Protein AF-A0A561WJ55-F1 (afdb_monomer_lite)

Foldseek 3Di:
DPPDAQQQLDWDPPPVGTDGDPVVVLVDDPVLSVLSRVLSVVQVVCVVVVSDDPDPVRLVVSLVSNLVSQVVSCVRRVPDFTADDSDPDRDTPVVVPDD

Organism: Actinoplanes teichomyceticus (NCBI:txid1867)

Secondary structure (DSSP, 8-state):
---SSSS---EE--TTS-EE--GGGGT--HHHHHHHHHHHHHHHHHHTTTT--S-HHHHHHHHHHHHHHHHHHHHH-TTS-----SSS--S-HHHHS--

Radius of gyration: 14.06 Å; chains: 1; bounding box: 34×36×37 Å

pLDDT: mean 81.44, std 13.36, range [34.88, 93.88]

Structure (mmCIF, N/CA/C/O backbone):
data_AF-A0A561WJ55-F1
#
_entry.id   AF-A0A561WJ55-F1
#
loop_
_atom_site.group_PDB
_atom_site.id
_atom_site.type_symbol
_atom_site.label_atom_id
_atom_site.label_alt_id
_atom_site.label_comp_id
_atom_site.label_asym_id
_atom_site.label_entity_id
_atom_site.label_seq_id
_atom_site.pdbx_PDB_ins_code
_atom_site.Cartn_x
_atom_site.Cartn_y
_atom_site.Cartn_z
_atom_site.occupancy
_atom_site.B_iso_or_equiv
_atom_site.auth_seq_id
_atom_site.auth_comp_id
_atom_site.auth_asym_id
_atom_site.auth_atom_id
_atom_site.pdbx_PDB_model_num
ATOM 1 N N . MET A 1 1 ? 16.037 -3.834 -18.926 1.00 36.69 1 MET A N 1
ATOM 2 C CA . MET A 1 1 ? 17.057 -4.500 -18.071 1.00 36.69 1 MET A CA 1
ATOM 3 C C . MET A 1 1 ? 16.407 -4.563 -16.699 1.00 36.69 1 MET A C 1
ATOM 5 O O . MET A 1 1 ? 16.252 -3.507 -16.122 1.00 36.69 1 MET A O 1
ATOM 9 N N . ALA A 1 2 ? 15.879 -5.736 -16.312 1.00 39.00 2 ALA A N 1
ATOM 10 C CA . ALA A 1 2 ? 15.017 -6.017 -15.143 1.00 39.00 2 ALA A CA 1
ATOM 11 C C . ALA A 1 2 ? 14.383 -4.791 -14.441 1.00 39.00 2 ALA A C 1
ATOM 13 O O . ALA A 1 2 ? 14.748 -4.429 -13.331 1.00 39.00 2 ALA A O 1
ATOM 14 N N . GLU A 1 3 ? 13.415 -4.172 -15.110 1.00 34.88 3 GLU A N 1
ATOM 15 C CA . GLU A 1 3 ? 12.695 -2.964 -14.682 1.00 34.88 3 GLU A CA 1
ATOM 16 C C . GLU A 1 3 ? 11.359 -3.285 -13.978 1.00 34.88 3 GLU A C 1
ATOM 18 O O . GLU A 1 3 ? 10.427 -2.497 -14.018 1.00 34.88 3 GLU A O 1
ATOM 23 N N . TYR A 1 4 ? 11.259 -4.458 -13.337 1.00 44.25 4 TYR A N 1
ATOM 24 C CA . TYR A 1 4 ? 9.997 -4.988 -12.789 1.00 44.25 4 TYR A CA 1
ATOM 25 C C . TYR A 1 4 ? 10.083 -5.490 -11.339 1.00 44.25 4 TYR A C 1
ATOM 27 O O . TYR A 1 4 ? 9.209 -6.227 -10.909 1.00 44.25 4 TYR A O 1
ATOM 35 N N . MET A 1 5 ? 11.136 -5.157 -10.583 1.00 46.66 5 MET A N 1
ATOM 36 C CA . MET A 1 5 ? 11.278 -5.652 -9.199 1.00 46.66 5 MET A CA 1
ATOM 37 C C . MET A 1 5 ? 11.279 -4.564 -8.121 1.00 46.66 5 MET A C 1
ATOM 39 O O . MET A 1 5 ? 11.111 -4.893 -6.953 1.00 46.66 5 MET A O 1
ATOM 43 N N . ASP A 1 6 ? 11.417 -3.288 -8.488 1.00 50.50 6 ASP A N 1
ATOM 44 C CA . ASP A 1 6 ? 11.444 -2.177 -7.519 1.00 50.50 6 ASP A CA 1
ATOM 45 C C . ASP A 1 6 ? 10.056 -1.533 -7.304 1.00 50.50 6 ASP A C 1
ATOM 47 O O . ASP A 1 6 ? 9.848 -0.781 -6.353 1.00 50.50 6 ASP A O 1
ATOM 51 N N . ASP A 1 7 ? 9.092 -1.839 -8.181 1.00 57.16 7 ASP A N 1
ATOM 52 C CA . ASP A 1 7 ? 7.812 -1.124 -8.274 1.00 57.16 7 ASP A CA 1
ATOM 53 C C . ASP A 1 7 ? 6.657 -1.784 -7.514 1.00 57.16 7 ASP A C 1
ATOM 55 O O . ASP A 1 7 ? 5.673 -1.105 -7.229 1.00 57.16 7 ASP A O 1
ATOM 59 N N . ASP A 1 8 ? 6.738 -3.077 -7.178 1.00 67.00 8 ASP A N 1
ATOM 60 C CA . ASP A 1 8 ? 5.602 -3.784 -6.584 1.00 67.00 8 ASP A CA 1
ATOM 61 C C . ASP A 1 8 ? 5.624 -3.700 -5.044 1.00 67.00 8 ASP A C 1
ATOM 63 O O . ASP A 1 8 ? 6.462 -4.320 -4.383 1.00 67.00 8 ASP A O 1
ATOM 67 N N . PRO A 1 9 ? 4.688 -2.939 -4.443 1.00 76.06 9 PRO A N 1
ATOM 68 C CA . PRO A 1 9 ? 4.704 -2.592 -3.023 1.00 76.06 9 PRO A CA 1
ATOM 69 C C . PRO A 1 9 ? 4.149 -3.703 -2.121 1.00 76.06 9 PRO A C 1
ATOM 71 O O . PRO A 1 9 ? 4.063 -3.530 -0.906 1.00 76.06 9 PRO A O 1
ATOM 74 N N . VAL A 1 10 ? 3.706 -4.818 -2.709 1.00 84.81 10 VAL A N 1
ATOM 75 C CA . VAL A 1 10 ? 3.039 -5.925 -2.020 1.00 84.81 10 VAL A CA 1
ATOM 76 C C . VAL A 1 10 ? 3.724 -7.230 -2.384 1.00 84.81 10 VAL A C 1
ATOM 78 O O . VAL A 1 10 ? 3.984 -7.511 -3.554 1.00 84.81 10 VAL A O 1
ATOM 81 N N . TRP A 1 11 ? 3.999 -8.019 -1.353 1.00 85.50 11 TRP A N 1
ATOM 82 C CA . TRP A 1 11 ? 4.692 -9.291 -1.446 1.00 85.50 11 TRP A CA 1
ATOM 83 C C . TRP A 1 11 ? 3.859 -10.388 -0.801 1.00 85.50 11 TRP A C 1
ATOM 85 O O . TRP A 1 11 ? 3.238 -10.175 0.242 1.00 85.50 11 TRP A O 1
ATOM 95 N N . ASP A 1 12 ? 3.883 -11.556 -1.428 1.00 85.50 12 ASP A N 1
ATOM 96 C CA . ASP A 1 12 ? 3.425 -12.800 -0.843 1.00 85.50 12 ASP A CA 1
ATOM 97 C C . ASP A 1 12 ? 4.453 -13.232 0.207 1.00 85.50 12 ASP A C 1
ATOM 99 O O . ASP A 1 12 ? 5.664 -13.273 -0.048 1.00 85.50 12 ASP A O 1
ATOM 103 N N . SER A 1 13 ? 3.963 -13.460 1.420 1.00 82.44 13 SER A N 1
ATOM 104 C CA . SER A 1 13 ? 4.756 -13.870 2.573 1.00 82.44 13 SER A CA 1
ATOM 105 C C . SER A 1 13 ? 4.618 -15.362 2.877 1.00 82.44 13 SER A C 1
ATOM 107 O O . SER A 1 13 ? 5.187 -15.822 3.871 1.00 82.44 13 SER A O 1
ATOM 109 N N . ASP A 1 14 ? 3.893 -16.115 2.043 1.00 81.62 14 ASP A N 1
ATOM 110 C CA . ASP A 1 14 ? 3.788 -17.562 2.159 1.00 81.62 14 ASP A CA 1
ATOM 111 C C . ASP A 1 14 ? 5.178 -18.215 1.991 1.00 81.62 14 ASP A C 1
ATOM 113 O O . ASP A 1 14 ? 5.913 -17.893 1.049 1.00 81.62 14 ASP A O 1
ATOM 117 N N . PRO A 1 15 ? 5.591 -19.115 2.904 1.00 80.81 15 PRO A N 1
ATOM 118 C CA . PRO A 1 15 ? 6.905 -19.751 2.843 1.00 80.81 15 PRO A CA 1
ATOM 119 C C . PRO A 1 15 ? 7.114 -20.615 1.591 1.00 80.81 15 PRO A C 1
ATOM 121 O O . PRO A 1 15 ? 8.262 -20.794 1.180 1.00 80.81 15 PRO A O 1
ATOM 124 N N . ASP A 1 16 ? 6.045 -21.138 0.988 1.00 83.19 16 ASP A N 1
ATOM 125 C CA . ASP A 1 16 ? 6.101 -21.946 -0.230 1.00 83.19 16 ASP A CA 1
ATOM 126 C C . ASP A 1 16 ? 6.081 -21.079 -1.503 1.00 83.19 16 ASP A C 1
ATOM 128 O O . ASP A 1 16 ? 6.488 -21.543 -2.574 1.00 83.19 16 ASP A O 1
ATOM 132 N N . HIS A 1 17 ? 5.655 -19.814 -1.403 1.00 76.50 17 HIS A N 1
ATOM 133 C CA . HIS A 1 17 ? 5.536 -18.903 -2.541 1.00 76.50 17 HIS A CA 1
ATOM 134 C C . HIS A 1 17 ? 5.854 -17.442 -2.179 1.00 76.50 17 HIS A C 1
ATOM 136 O O . HIS A 1 17 ? 5.037 -16.543 -2.338 1.00 76.50 17 HIS A O 1
ATOM 142 N N . MET A 1 18 ? 7.082 -17.186 -1.723 1.00 82.88 18 MET A N 1
ATOM 143 C CA . MET A 1 18 ? 7.526 -15.827 -1.409 1.00 82.88 18 MET A CA 1
ATOM 144 C C . MET A 1 18 ? 7.902 -15.053 -2.681 1.00 82.88 18 MET A C 1
ATOM 146 O O . MET A 1 18 ? 8.793 -15.466 -3.429 1.00 82.88 18 MET A O 1
ATOM 150 N N . GLY A 1 19 ? 7.280 -13.892 -2.902 1.00 82.44 19 GLY A N 1
ATOM 151 C CA . GLY A 1 19 ? 7.607 -13.046 -4.051 1.00 82.44 19 GLY A CA 1
ATOM 152 C C . GLY A 1 19 ? 6.669 -11.858 -4.270 1.00 82.44 19 GLY A C 1
ATOM 153 O O . GLY A 1 19 ? 5.695 -11.692 -3.538 1.00 82.44 19 GLY A O 1
ATOM 154 N N . PRO A 1 20 ? 6.954 -11.007 -5.271 1.00 83.00 20 PRO A N 1
ATOM 155 C CA . PRO A 1 20 ? 6.091 -9.883 -5.617 1.00 83.00 20 PRO A CA 1
ATOM 156 C C . PRO A 1 20 ? 4.731 -10.368 -6.132 1.00 83.00 20 PRO A C 1
ATOM 158 O O . PRO 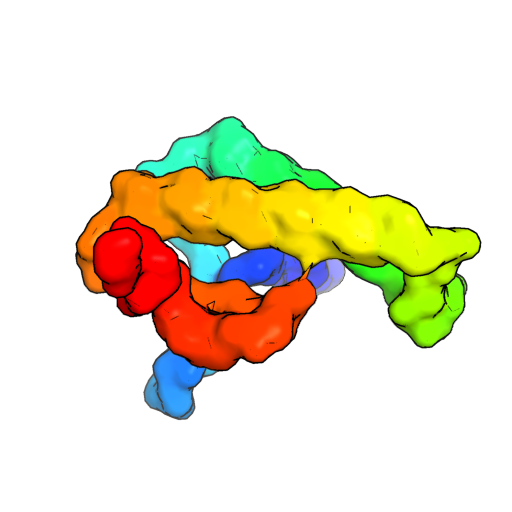A 1 20 ? 4.639 -11.368 -6.847 1.00 83.00 20 PRO A O 1
ATOM 161 N N . VAL A 1 21 ? 3.677 -9.626 -5.794 1.00 85.38 21 VAL A N 1
ATOM 162 C CA . VAL A 1 21 ? 2.301 -9.941 -6.195 1.00 85.38 21 VAL A CA 1
ATOM 163 C C . VAL A 1 21 ? 1.811 -8.950 -7.241 1.00 85.38 21 VAL A C 1
ATOM 165 O O . VAL A 1 21 ? 1.787 -7.740 -7.013 1.00 85.38 21 VAL A O 1
A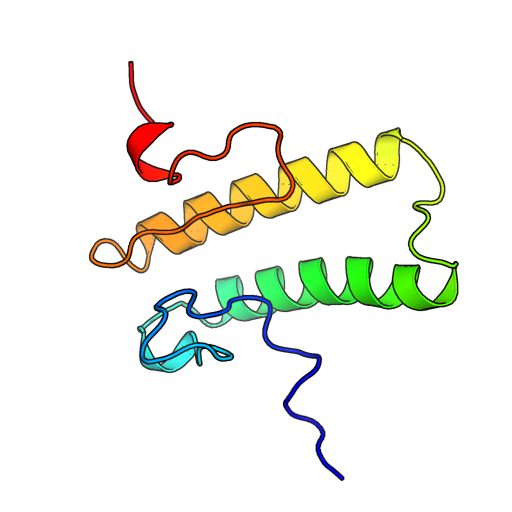TOM 168 N N . VAL A 1 22 ? 1.315 -9.468 -8.366 1.00 85.88 22 VAL A N 1
ATOM 169 C CA . VAL A 1 22 ? 0.683 -8.650 -9.406 1.00 85.88 22 VAL A CA 1
ATOM 170 C C . VAL A 1 22 ? -0.753 -8.319 -8.990 1.00 85.88 22 VAL A C 1
ATOM 172 O O . VAL A 1 22 ? -1.701 -9.033 -9.307 1.00 85.88 22 VAL A O 1
ATOM 175 N N . LEU A 1 23 ? -0.936 -7.201 -8.283 1.00 85.81 23 LE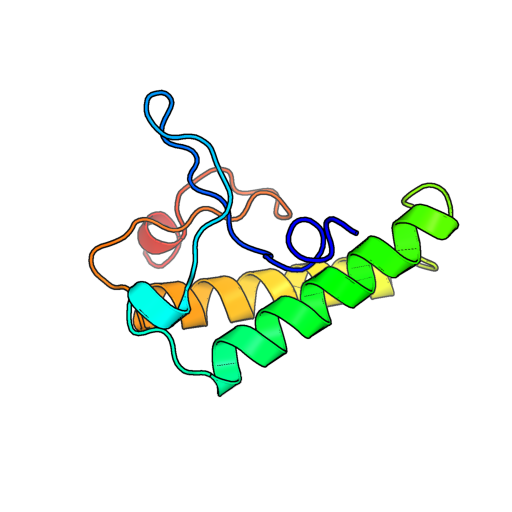U A N 1
ATOM 176 C CA . LEU A 1 23 ? -2.237 -6.783 -7.731 1.00 85.81 23 LEU A CA 1
ATOM 177 C C . LEU A 1 23 ? -3.363 -6.690 -8.777 1.00 85.81 23 LEU A C 1
ATOM 179 O O . LEU A 1 23 ? -4.525 -6.947 -8.462 1.00 85.81 23 LEU A O 1
ATOM 183 N N . GLY A 1 24 ? -3.030 -6.361 -10.028 1.00 85.69 24 GLY A N 1
ATOM 184 C CA . GLY A 1 24 ? -4.004 -6.321 -11.121 1.00 85.69 24 GLY A CA 1
ATOM 185 C C . GLY A 1 24 ? -4.646 -7.683 -11.416 1.00 85.69 24 GLY A C 1
ATOM 186 O O . GLY A 1 24 ? -5.824 -7.734 -11.761 1.00 85.69 24 GLY A O 1
ATOM 187 N N . GLU A 1 25 ? -3.916 -8.785 -11.226 1.00 87.50 25 GLU A N 1
ATOM 188 C CA . GLU A 1 25 ? -4.447 -10.147 -11.395 1.00 87.50 25 GLU A CA 1
ATOM 189 C C . GLU A 1 25 ? -5.374 -10.555 -10.241 1.00 87.50 25 GLU A C 1
ATOM 191 O O . GLU A 1 25 ? -6.249 -11.400 -10.418 1.00 87.50 25 GLU A O 1
ATOM 196 N N . LEU A 1 26 ? -5.245 -9.896 -9.085 1.00 86.69 26 LEU A N 1
ATOM 197 C CA . LEU A 1 26 ? -6.117 -10.074 -7.923 1.00 86.69 26 LEU A CA 1
ATOM 198 C C . LEU A 1 26 ? -7.396 -9.222 -7.982 1.00 86.69 26 LEU A C 1
ATOM 200 O O . LEU A 1 26 ? -8.189 -9.235 -7.043 1.00 86.69 26 LEU A O 1
ATOM 204 N N . GLY A 1 27 ? -7.607 -8.472 -9.068 1.00 88.75 27 GLY A N 1
ATOM 205 C CA . GLY A 1 27 ? -8.785 -7.619 -9.242 1.00 88.75 27 GLY A CA 1
ATOM 206 C C . GLY A 1 27 ? -8.712 -6.274 -8.513 1.00 88.75 27 GLY A C 1
ATOM 207 O O . GLY A 1 27 ? -9.730 -5.590 -8.408 1.00 88.75 27 GLY A O 1
ATOM 20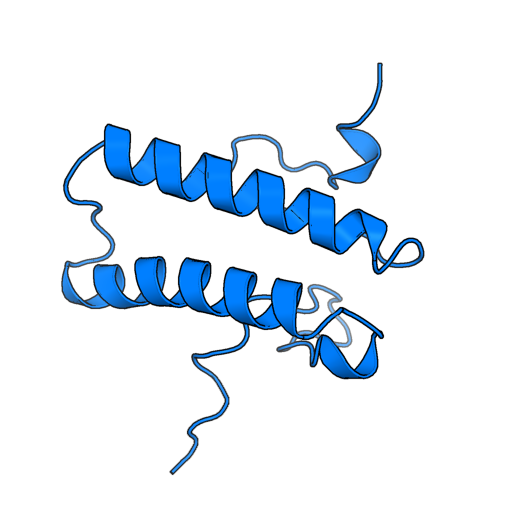8 N N . VAL A 1 28 ? -7.527 -5.874 -8.040 1.00 91.25 28 VAL A N 1
ATOM 209 C CA . VAL A 1 28 ? -7.298 -4.563 -7.417 1.00 91.25 28 VAL A CA 1
ATOM 210 C C . VAL A 1 28 ? -7.431 -3.461 -8.466 1.00 91.25 28 VAL A C 1
ATOM 212 O O . VAL A 1 28 ? -6.971 -3.581 -9.605 1.00 91.25 28 VAL A O 1
ATOM 215 N N . THR A 1 29 ? -8.058 -2.353 -8.090 1.00 93.25 29 THR A N 1
ATOM 216 C CA . THR A 1 29 ? -8.285 -1.224 -8.982 1.00 93.25 29 THR A CA 1
ATOM 217 C C . THR A 1 29 ? -6.969 -0.543 -9.353 1.00 93.25 29 THR A C 1
ATOM 219 O O . THR A 1 29 ? -6.102 -0.299 -8.513 1.00 93.25 29 THR A O 1
ATOM 222 N N . ALA A 1 30 ? -6.834 -0.146 -10.623 1.00 89.19 30 ALA A N 1
ATOM 223 C CA . ALA A 1 30 ? -5.642 0.559 -11.101 1.00 89.19 30 ALA A CA 1
ATOM 224 C C . ALA A 1 30 ? -5.338 1.823 -10.274 1.00 89.19 30 ALA A C 1
ATOM 226 O O . ALA A 1 30 ? -4.183 2.122 -9.998 1.00 89.19 30 ALA A O 1
ATOM 227 N N . GLY A 1 31 ? -6.371 2.536 -9.811 1.00 91.75 31 GLY A N 1
ATOM 228 C CA . GLY A 1 31 ? -6.198 3.714 -8.960 1.00 91.75 31 GLY A CA 1
ATOM 229 C C . GLY A 1 31 ? -5.563 3.403 -7.601 1.00 91.75 31 GLY A C 1
ATOM 230 O O . GLY A 1 31 ? -4.757 4.198 -7.114 1.00 91.75 31 GLY A O 1
ATOM 231 N N . LEU A 1 32 ? -5.891 2.261 -6.989 1.00 92.56 32 LEU A N 1
ATOM 232 C CA . LEU A 1 32 ? -5.259 1.836 -5.743 1.00 92.56 32 LEU A CA 1
ATOM 233 C C . LEU A 1 32 ? -3.824 1.351 -5.980 1.00 92.56 32 LEU A C 1
ATOM 235 O O . LEU A 1 32 ? -2.934 1.720 -5.215 1.00 92.56 32 LEU A O 1
ATOM 239 N N . ILE A 1 33 ? -3.583 0.610 -7.066 1.00 91.00 33 ILE A N 1
ATOM 240 C CA . ILE A 1 33 ? -2.238 0.164 -7.465 1.00 91.00 33 ILE A CA 1
ATOM 241 C C . ILE A 1 33 ? -1.300 1.366 -7.630 1.00 91.00 33 ILE A C 1
ATOM 243 O O . ILE A 1 33 ? -0.237 1.403 -7.016 1.00 91.00 33 ILE A O 1
ATOM 247 N N . GLU A 1 34 ? -1.714 2.392 -8.375 1.00 91.06 34 GLU A N 1
ATOM 248 C CA . GLU A 1 34 ? -0.899 3.594 -8.593 1.00 91.06 34 GLU A CA 1
ATOM 249 C C . GLU A 1 34 ? -0.613 4.354 -7.287 1.00 91.06 34 GLU A C 1
ATOM 251 O O . GLU A 1 34 ? 0.484 4.876 -7.084 1.00 91.06 34 GLU A O 1
ATOM 256 N N . ARG A 1 35 ? -1.570 4.387 -6.350 1.00 92.94 35 ARG A N 1
ATOM 257 C CA . ARG A 1 35 ? -1.362 5.006 -5.030 1.00 92.94 35 ARG A CA 1
ATOM 258 C C . ARG A 1 35 ? -0.399 4.206 -4.153 1.00 92.94 35 ARG A C 1
ATOM 260 O O . ARG A 1 35 ? 0.401 4.817 -3.447 1.00 92.94 35 ARG A O 1
ATOM 267 N N . LEU A 1 36 ? -0.472 2.876 -4.190 1.00 91.50 36 LEU A N 1
ATOM 268 C CA . LEU A 1 36 ? 0.467 1.997 -3.490 1.00 91.50 36 LEU A CA 1
ATOM 269 C C . LEU A 1 36 ? 1.885 2.147 -4.059 1.00 91.50 36 LEU A C 1
ATOM 271 O O . LEU A 1 36 ? 2.835 2.284 -3.289 1.00 91.50 36 LEU A O 1
ATOM 275 N N . ARG A 1 37 ? 2.021 2.220 -5.388 1.00 89.94 37 ARG A N 1
ATOM 276 C CA . ARG A 1 37 ? 3.299 2.493 -6.061 1.00 89.94 37 ARG A CA 1
ATOM 277 C C . ARG A 1 37 ? 3.881 3.831 -5.645 1.00 89.94 37 ARG A C 1
ATOM 279 O O . ARG A 1 37 ? 5.003 3.873 -5.164 1.00 89.94 37 ARG A O 1
ATOM 286 N N . ALA A 1 38 ? 3.096 4.906 -5.709 1.00 90.56 38 ALA A N 1
ATOM 287 C CA . ALA A 1 38 ? 3.552 6.234 -5.297 1.00 90.56 38 ALA A CA 1
ATOM 288 C C . ALA A 1 38 ? 4.008 6.280 -3.824 1.00 90.56 38 ALA A C 1
ATOM 290 O O . ALA A 1 38 ? 4.973 6.972 -3.491 1.00 90.56 38 ALA A O 1
ATOM 291 N N . TRP A 1 39 ? 3.333 5.536 -2.941 1.00 91.38 39 TRP A N 1
ATOM 292 C CA . TRP A 1 39 ? 3.738 5.389 -1.542 1.00 91.38 39 TRP A CA 1
ATOM 293 C C . TRP A 1 39 ? 5.081 4.652 -1.396 1.00 91.38 39 TRP A C 1
ATOM 295 O O . TRP A 1 39 ? 5.932 5.085 -0.614 1.00 91.38 39 TRP A O 1
ATOM 305 N N . ASN A 1 40 ? 5.307 3.597 -2.183 1.00 88.19 40 ASN A N 1
ATOM 306 C CA . ASN A 1 40 ? 6.567 2.851 -2.198 1.00 88.19 40 ASN A CA 1
ATOM 307 C C . ASN A 1 40 ? 7.711 3.645 -2.836 1.00 88.19 40 ASN A C 1
ATOM 309 O O . ASN A 1 40 ? 8.804 3.690 -2.288 1.00 88.19 40 ASN A O 1
ATOM 313 N N . THR A 1 41 ? 7.450 4.385 -3.917 1.00 88.00 41 THR A N 1
ATOM 314 C CA . THR A 1 41 ? 8.428 5.293 -4.534 1.00 88.00 41 THR A CA 1
ATOM 315 C C . THR A 1 41 ? 8.935 6.337 -3.538 1.00 88.00 41 THR A C 1
ATOM 317 O O . THR A 1 41 ? 10.116 6.684 -3.557 1.00 88.00 41 THR A O 1
ATOM 320 N N . HIS A 1 42 ? 8.075 6.832 -2.638 1.00 86.06 42 HIS A N 1
ATOM 321 C CA . HIS A 1 42 ? 8.507 7.745 -1.573 1.00 86.06 42 HIS A CA 1
ATOM 322 C C . HIS A 1 42 ? 9.522 7.067 -0.642 1.00 86.06 42 HIS A C 1
ATOM 324 O O . HIS A 1 42 ? 10.544 7.676 -0.330 1.00 86.06 42 HIS A O 1
ATOM 330 N N . PHE A 1 43 ? 9.297 5.803 -0.275 1.00 83.19 43 PHE A N 1
ATOM 331 C CA . PHE A 1 43 ? 10.248 5.017 0.514 1.00 83.19 43 PHE A CA 1
ATOM 332 C C . PHE A 1 43 ? 11.541 4.696 -0.252 1.00 83.19 43 PHE A C 1
ATOM 334 O O . PHE A 1 43 ? 12.632 4.907 0.272 1.00 83.19 43 PHE A O 1
ATOM 341 N N . ASN A 1 44 ? 11.459 4.288 -1.518 1.00 82.38 44 ASN A N 1
ATOM 342 C CA . ASN A 1 44 ? 12.646 4.004 -2.334 1.00 82.38 44 ASN A CA 1
ATOM 343 C C . ASN A 1 44 ? 13.499 5.264 -2.551 1.00 82.38 44 ASN A C 1
ATOM 345 O O . ASN A 1 44 ? 14.727 5.199 -2.556 1.00 82.38 44 ASN A O 1
ATOM 349 N N . GLY A 1 45 ? 12.876 6.445 -2.629 1.00 80.25 45 GLY A N 1
ATOM 350 C CA . GLY A 1 45 ? 13.590 7.724 -2.645 1.00 80.25 45 GLY A CA 1
ATOM 351 C C . GLY A 1 45 ? 14.423 7.985 -1.381 1.00 80.25 45 GLY A C 1
ATOM 352 O O . GLY A 1 45 ? 15.416 8.710 -1.446 1.00 80.25 45 GLY A O 1
ATOM 353 N N . ILE A 1 46 ? 14.059 7.368 -0.253 1.00 79.25 46 ILE A N 1
ATOM 354 C CA . ILE A 1 46 ? 14.774 7.437 1.032 1.00 79.25 46 ILE A CA 1
ATOM 355 C C . ILE A 1 46 ? 15.918 6.405 1.101 1.00 79.25 46 ILE A C 1
ATOM 357 O O . ILE A 1 46 ? 16.880 6.590 1.846 1.00 79.25 46 ILE A O 1
ATOM 361 N N . ALA A 1 47 ? 15.922 5.363 0.260 1.00 67.69 47 ALA A N 1
ATOM 362 C CA . ALA A 1 47 ? 17.080 4.468 0.134 1.00 67.69 47 ALA A CA 1
ATOM 363 C C . ALA A 1 47 ? 18.354 5.234 -0.289 1.00 67.69 47 ALA A C 1
ATOM 365 O O . ALA A 1 47 ? 19.464 4.891 0.120 1.00 67.69 47 ALA A O 1
ATOM 366 N N . LEU A 1 48 ? 18.195 6.338 -1.030 1.00 70.00 48 LEU A N 1
ATOM 367 C CA . LEU A 1 48 ? 19.284 7.246 -1.412 1.00 70.00 48 LEU A CA 1
ATOM 368 C C . LEU A 1 48 ? 19.807 8.110 -0.251 1.00 70.00 48 LEU A C 1
ATOM 370 O O . LEU A 1 48 ? 20.865 8.725 -0.379 1.00 70.00 48 LEU A O 1
ATOM 374 N N . THR A 1 49 ? 19.087 8.167 0.871 1.00 70.06 49 THR A N 1
ATOM 375 C CA . THR A 1 49 ? 19.450 8.926 2.078 1.00 70.06 49 THR A CA 1
ATOM 376 C C . THR A 1 49 ? 19.814 8.019 3.252 1.00 70.06 49 THR A C 1
ATOM 378 O O . THR A 1 49 ? 19.778 8.460 4.393 1.00 70.06 49 THR A O 1
ATOM 381 N N . GLY A 1 50 ? 20.167 6.753 2.997 1.00 73.31 50 GLY A N 1
ATOM 382 C CA . GLY A 1 50 ? 20.532 5.807 4.057 1.00 73.31 50 GLY A CA 1
ATOM 383 C C . GLY A 1 50 ? 19.337 5.260 4.838 1.00 73.31 50 GLY A C 1
ATOM 384 O O . GLY A 1 50 ? 19.505 4.836 5.976 1.00 73.31 50 GLY A O 1
ATOM 385 N N . PHE A 1 51 ? 18.147 5.249 4.225 1.00 75.25 51 PHE A N 1
ATOM 386 C CA . PHE A 1 51 ? 16.879 4.851 4.846 1.00 75.25 51 PHE A CA 1
ATOM 387 C C . PHE A 1 51 ? 16.378 5.801 5.948 1.00 75.25 51 PHE A C 1
ATOM 389 O O . PHE A 1 51 ? 15.535 5.430 6.763 1.00 75.25 51 PHE A O 1
ATOM 396 N N . GLU A 1 52 ? 16.857 7.047 5.956 1.00 80.56 52 GLU A N 1
ATOM 397 C CA . GLU A 1 52 ? 16.443 8.062 6.923 1.00 80.56 52 GLU A CA 1
ATOM 398 C C . GLU A 1 52 ? 15.419 9.033 6.321 1.00 80.56 52 GLU A C 1
ATOM 400 O O . GLU A 1 52 ? 15.689 9.726 5.333 1.00 80.56 52 GLU A O 1
ATOM 405 N N . PHE A 1 53 ? 14.238 9.111 6.940 1.00 83.88 53 PHE A N 1
ATOM 406 C CA . PHE A 1 53 ? 13.256 10.160 6.654 1.00 83.88 53 PHE A CA 1
ATOM 407 C C . PHE A 1 53 ? 13.808 11.529 7.066 1.00 83.88 53 PHE A C 1
ATOM 409 O O . PHE A 1 53 ? 14.557 11.645 8.036 1.00 83.88 53 PHE A O 1
ATOM 416 N N . ARG A 1 54 ? 13.382 12.610 6.395 1.00 84.81 54 ARG A N 1
ATOM 417 C CA . ARG A 1 54 ? 13.883 13.965 6.712 1.00 84.81 54 ARG A CA 1
ATOM 418 C C . ARG A 1 54 ? 13.417 14.453 8.081 1.00 84.81 54 ARG A C 1
ATOM 420 O O . ARG A 1 54 ? 13.985 15.395 8.629 1.00 84.81 54 ARG A O 1
ATOM 427 N N . SER A 1 55 ? 12.342 13.866 8.604 1.00 87.75 55 SER A N 1
ATOM 428 C CA . SER A 1 55 ? 11.821 14.134 9.941 1.00 87.75 55 SER A CA 1
ATOM 429 C C . SER A 1 55 ? 10.911 13.005 10.422 1.00 87.75 55 SER A C 1
ATOM 431 O O . SER A 1 55 ? 10.281 12.318 9.618 1.00 87.75 55 SER A O 1
ATOM 433 N N . GLN A 1 56 ? 10.745 12.899 11.742 1.00 86.88 56 GLN A N 1
ATOM 434 C CA . GLN A 1 56 ? 9.778 11.989 12.364 1.00 86.88 56 GLN A CA 1
ATOM 435 C C . GLN A 1 56 ? 8.338 12.242 11.879 1.00 86.88 56 GLN A C 1
ATOM 437 O O . GLN A 1 56 ? 7.574 11.304 11.677 1.00 86.88 56 GLN A O 1
ATOM 442 N N . ALA A 1 57 ? 7.967 13.504 11.636 1.00 89.19 57 ALA A N 1
ATOM 443 C CA . ALA A 1 57 ? 6.639 13.854 11.130 1.00 89.19 57 ALA A CA 1
ATOM 444 C C . ALA A 1 57 ? 6.392 13.324 9.703 1.00 89.19 57 ALA A C 1
ATOM 446 O O . ALA A 1 57 ? 5.269 12.943 9.366 1.00 89.19 57 ALA A O 1
ATOM 447 N N . GLU A 1 58 ? 7.430 13.290 8.862 1.00 89.50 58 GLU A N 1
ATOM 448 C CA . GLU A 1 58 ? 7.352 12.707 7.519 1.00 89.50 58 GLU A CA 1
ATOM 449 C C . GLU A 1 58 ? 7.183 11.187 7.589 1.00 89.50 58 GLU A C 1
ATOM 451 O O . GLU A 1 58 ? 6.295 10.645 6.933 1.00 89.50 58 GLU A O 1
ATOM 456 N N . GLU A 1 59 ? 7.968 10.524 8.439 1.00 90.00 59 GLU A N 1
ATOM 457 C CA . GLU A 1 59 ? 7.867 9.084 8.690 1.00 90.00 59 GLU A CA 1
ATOM 458 C C . GLU A 1 59 ? 6.477 8.698 9.222 1.00 90.00 59 GLU A C 1
ATOM 460 O O . GLU A 1 59 ? 5.842 7.769 8.726 1.00 90.00 59 GLU A O 1
ATOM 465 N N . GLU A 1 60 ? 5.947 9.436 10.201 1.00 89.56 60 GLU A N 1
ATOM 466 C CA . GLU A 1 60 ? 4.599 9.214 10.735 1.00 89.56 60 GLU A CA 1
ATOM 467 C C . GLU A 1 60 ? 3.509 9.386 9.678 1.00 89.56 60 GLU A C 1
ATOM 469 O O . GLU A 1 60 ? 2.550 8.607 9.645 1.00 89.56 60 GLU A O 1
ATOM 474 N N . ARG A 1 61 ? 3.646 10.390 8.806 1.00 90.31 61 ARG A N 1
ATOM 475 C CA . ARG A 1 61 ? 2.717 10.599 7.695 1.00 90.31 61 ARG A CA 1
ATOM 476 C C . ARG A 1 61 ? 2.784 9.440 6.706 1.00 90.31 61 ARG A C 1
ATOM 478 O O . ARG A 1 61 ? 1.736 8.895 6.368 1.00 90.31 61 ARG A O 1
ATOM 485 N N . TRP A 1 62 ? 3.987 9.036 6.302 1.00 90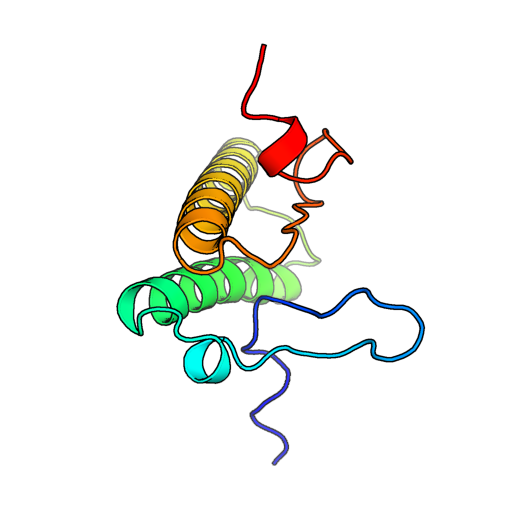.94 62 TRP A N 1
ATOM 486 C CA . TRP A 1 62 ? 4.195 7.906 5.400 1.00 90.94 62 TRP A CA 1
ATOM 487 C C . TRP A 1 62 ? 3.621 6.607 5.981 1.00 90.94 62 TRP A C 1
ATOM 489 O O . TRP A 1 62 ? 2.880 5.903 5.293 1.00 90.94 62 TRP A O 1
ATOM 499 N N . ARG A 1 63 ? 3.844 6.338 7.277 1.00 90.31 63 ARG A N 1
ATOM 500 C CA . ARG A 1 63 ? 3.265 5.177 7.974 1.00 90.31 63 ARG A CA 1
ATOM 501 C C . ARG A 1 63 ? 1.740 5.194 7.979 1.00 90.31 63 ARG A C 1
ATOM 503 O O . ARG A 1 63 ? 1.113 4.159 7.761 1.00 90.31 63 ARG A O 1
ATOM 510 N N . ARG A 1 64 ? 1.136 6.355 8.252 1.00 90.88 64 ARG A N 1
ATOM 511 C CA . ARG A 1 64 ? -0.324 6.521 8.287 1.00 90.88 64 ARG A CA 1
ATOM 512 C C . ARG A 1 64 ? -0.944 6.344 6.905 1.00 90.88 64 ARG A C 1
ATOM 514 O O . ARG A 1 64 ? -2.001 5.725 6.788 1.00 90.88 64 ARG A O 1
ATOM 521 N N . ASP A 1 65 ? -0.294 6.881 5.878 1.00 93.12 65 ASP A N 1
ATOM 522 C CA . ASP A 1 65 ? -0.731 6.730 4.494 1.00 93.12 65 ASP A CA 1
ATOM 523 C C . ASP A 1 65 ? -0.645 5.267 4.042 1.00 93.12 65 ASP A C 1
ATOM 525 O O . ASP A 1 65 ? -1.626 4.759 3.499 1.00 93.12 65 ASP A O 1
ATOM 529 N N . GLY A 1 66 ? 0.445 4.566 4.369 1.00 92.00 66 GLY A N 1
ATOM 530 C CA . GLY A 1 66 ? 0.599 3.135 4.091 1.00 92.00 66 GLY A CA 1
ATOM 531 C C . GLY A 1 66 ? -0.473 2.284 4.770 1.00 92.00 66 GLY A C 1
ATOM 532 O O . GLY A 1 66 ? -1.135 1.486 4.112 1.00 92.00 66 GLY A O 1
ATOM 533 N N . LEU A 1 67 ? -0.749 2.525 6.057 1.00 91.25 67 LEU A N 1
ATOM 534 C CA . LEU A 1 67 ? -1.805 1.812 6.785 1.00 91.25 67 LEU A CA 1
ATOM 535 C C . LEU A 1 67 ? -3.194 2.036 6.162 1.00 91.25 67 LEU A C 1
ATOM 537 O O . LEU A 1 67 ? -3.982 1.099 6.032 1.00 91.25 67 LEU A O 1
ATOM 541 N N . ARG A 1 68 ? -3.507 3.273 5.756 1.00 93.00 68 ARG A N 1
ATOM 542 C CA . ARG A 1 68 ? -4.767 3.587 5.066 1.00 93.00 68 ARG A CA 1
ATOM 543 C C . ARG A 1 68 ? -4.877 2.834 3.740 1.00 93.00 68 ARG A C 1
ATOM 545 O O . ARG A 1 68 ? -5.915 2.231 3.488 1.00 93.00 68 ARG A O 1
ATOM 552 N N . LEU A 1 69 ? -3.825 2.846 2.924 1.00 93.88 69 LEU A N 1
ATOM 553 C CA . LEU A 1 69 ? -3.793 2.126 1.649 1.00 93.88 69 LEU A CA 1
ATOM 554 C C . LEU A 1 69 ? -3.925 0.615 1.845 1.00 93.88 69 LEU A C 1
ATOM 556 O O . LEU A 1 69 ? -4.665 -0.033 1.114 1.00 93.88 69 LEU A O 1
ATOM 560 N N . ALA A 1 70 ? -3.284 0.058 2.869 1.00 92.19 70 ALA A N 1
ATOM 561 C CA . ALA A 1 70 ? -3.380 -1.362 3.171 1.00 92.19 70 ALA A CA 1
ATOM 562 C C . ALA A 1 70 ? -4.805 -1.760 3.618 1.00 92.19 70 ALA A C 1
ATOM 564 O O . ALA A 1 70 ? -5.299 -2.830 3.262 1.00 92.19 70 ALA A O 1
ATOM 565 N N . TYR A 1 71 ? -5.527 -0.874 4.317 1.00 91.50 71 TYR A N 1
ATOM 566 C CA . TYR A 1 71 ? -6.956 -1.063 4.590 1.00 91.50 71 TYR A CA 1
ATOM 567 C C . TYR A 1 71 ? -7.842 -0.954 3.344 1.00 91.50 71 TYR A C 1
ATOM 569 O O . TYR A 1 71 ? -8.848 -1.663 3.272 1.00 91.50 71 TYR A O 1
ATOM 577 N N . GLU A 1 72 ? -7.519 -0.059 2.409 1.00 93.44 72 GLU A N 1
ATOM 578 C CA . GLU A 1 72 ? -8.200 0.025 1.112 1.00 93.44 72 GLU A CA 1
ATOM 579 C C . GLU A 1 72 ? -7.979 -1.273 0.319 1.00 93.44 72 GLU A C 1
ATOM 581 O O . GLU A 1 72 ? -8.950 -1.881 -0.124 1.00 93.44 72 GLU A O 1
ATOM 586 N N . LEU A 1 73 ? -6.741 -1.777 0.273 1.00 92.44 73 LEU A N 1
ATOM 587 C CA . LEU A 1 73 ? -6.392 -3.048 -0.364 1.00 92.44 73 LEU A CA 1
ATOM 588 C C . LEU A 1 73 ? -7.162 -4.215 0.254 1.00 92.44 73 LEU A C 1
ATOM 590 O O . LEU A 1 73 ? -7.788 -4.992 -0.456 1.00 92.44 73 LEU A O 1
ATOM 594 N N . GLN A 1 74 ? -7.217 -4.284 1.584 1.00 91.81 74 GLN A N 1
ATOM 595 C CA . GLN A 1 74 ? -7.969 -5.319 2.289 1.00 91.81 74 GLN A CA 1
ATOM 596 C C . GLN A 1 74 ? -9.471 -5.338 1.941 1.00 91.81 74 GLN A C 1
ATOM 598 O O . GLN A 1 74 ? -10.108 -6.384 2.088 1.00 91.81 74 GLN A O 1
ATOM 603 N N . ASN A 1 75 ? -10.047 -4.205 1.522 1.00 91.81 75 ASN A N 1
ATOM 604 C CA . ASN A 1 75 ? -11.438 -4.143 1.068 1.00 91.81 75 ASN A CA 1
ATOM 605 C C . ASN A 1 75 ? -11.611 -4.667 -0.362 1.00 91.81 75 ASN A C 1
ATOM 607 O O . ASN A 1 75 ? -12.660 -5.233 -0.656 1.00 91.81 75 ASN A O 1
ATOM 611 N N . GLU A 1 76 ? -10.623 -4.459 -1.235 1.00 92.88 76 GLU A N 1
ATOM 612 C CA . GLU A 1 76 ? -10.670 -4.915 -2.629 1.00 92.88 76 GLU A CA 1
ATOM 613 C C . GLU A 1 76 ? -10.363 -6.411 -2.764 1.00 92.88 76 GLU A C 1
ATOM 615 O O . GLU A 1 76 ? -10.948 -7.074 -3.614 1.00 92.88 76 GLU A O 1
ATOM 620 N N . VAL A 1 77 ? -9.524 -6.961 -1.878 1.00 90.75 77 VAL A N 1
ATOM 621 C CA . VAL A 1 77 ? -9.220 -8.400 -1.808 1.00 90.75 77 VAL A CA 1
ATOM 622 C C . VAL A 1 77 ? -9.696 -9.009 -0.483 1.00 90.75 77 VAL A C 1
ATOM 624 O O . VAL A 1 77 ? -8.903 -9.280 0.423 1.00 90.75 77 VAL A O 1
ATOM 627 N N . PRO A 1 78 ? -11.013 -9.228 -0.308 1.00 86.88 78 PRO A N 1
ATOM 628 C CA . PRO A 1 78 ? -11.560 -9.704 0.953 1.00 86.88 78 PRO A CA 1
ATOM 629 C C . PRO A 1 78 ? -11.280 -11.189 1.244 1.00 86.88 78 PRO A C 1
ATOM 631 O O . PRO A 1 78 ? -11.631 -11.668 2.319 1.00 86.88 78 PRO A O 1
ATOM 634 N N . ASP A 1 79 ? -10.662 -11.929 0.339 1.00 87.75 79 ASP A N 1
ATOM 635 C CA . ASP A 1 79 ? -10.311 -13.332 0.585 1.00 87.75 79 ASP A CA 1
ATOM 636 C C . ASP A 1 79 ? -8.830 -13.504 0.943 1.00 87.75 79 ASP A C 1
ATOM 638 O O . ASP A 1 79 ? -8.414 -14.582 1.356 1.00 87.75 79 ASP A O 1
ATOM 642 N N . ILE A 1 80 ? -8.047 -12.424 0.854 1.00 87.38 80 ILE A N 1
ATOM 643 C CA . ILE A 1 80 ? -6.612 -12.410 1.135 1.00 87.38 80 ILE A CA 1
ATOM 644 C C . ILE A 1 80 ? -6.361 -11.675 2.450 1.00 87.38 80 ILE A C 1
ATOM 646 O O . ILE A 1 80 ? -6.945 -10.622 2.735 1.00 87.38 80 ILE A O 1
ATOM 650 N N . GLU A 1 81 ? -5.489 -12.245 3.273 1.00 88.56 81 GLU A N 1
ATOM 651 C CA . GLU A 1 81 ? -5.045 -11.626 4.511 1.00 88.56 81 GLU A CA 1
ATOM 652 C C . GLU A 1 81 ? -3.924 -10.617 4.233 1.00 88.56 81 GLU A C 1
ATOM 654 O O . GLU A 1 81 ? -2.892 -10.962 3.669 1.00 88.56 81 GLU A O 1
ATOM 659 N N . ILE A 1 82 ? -4.120 -9.359 4.638 1.00 88.44 82 ILE A N 1
ATOM 660 C CA . ILE A 1 82 ? -3.117 -8.303 4.465 1.00 88.44 82 ILE A CA 1
ATOM 661 C C . ILE A 1 82 ? -2.436 -8.003 5.799 1.00 88.44 82 ILE A C 1
ATOM 663 O O . ILE A 1 82 ? -3.094 -7.688 6.797 1.00 88.44 82 ILE A O 1
ATOM 667 N N . SER A 1 83 ? -1.105 -8.038 5.794 1.00 86.81 83 SER A N 1
ATOM 668 C CA . SER A 1 83 ? -0.258 -7.619 6.912 1.00 86.81 83 SER A CA 1
ATOM 669 C C . SER A 1 83 ? 0.469 -6.320 6.577 1.00 86.81 83 SER A C 1
ATOM 671 O O . SER A 1 83 ? 0.902 -6.111 5.448 1.00 86.81 83 SER A O 1
ATOM 673 N N . TYR A 1 84 ? 0.612 -5.440 7.567 1.00 85.75 84 TYR A N 1
ATOM 674 C CA . TYR A 1 84 ? 1.363 -4.194 7.443 1.00 85.75 84 TYR A CA 1
ATOM 675 C C . TYR A 1 84 ? 2.411 -4.150 8.552 1.00 85.75 84 TYR A C 1
ATOM 677 O O . TYR A 1 84 ? 2.048 -4.174 9.723 1.00 85.75 84 TYR A O 1
ATOM 685 N N . ALA A 1 85 ? 3.692 -4.147 8.178 1.00 78.31 85 ALA A N 1
ATOM 686 C CA . ALA A 1 85 ? 4.816 -4.299 9.111 1.00 78.31 85 ALA A CA 1
ATOM 687 C C . ALA A 1 85 ? 5.450 -2.966 9.545 1.00 78.31 85 ALA A C 1
ATOM 689 O O . ALA A 1 85 ? 6.291 -2.938 10.439 1.00 78.31 85 ALA A O 1
ATOM 690 N N . HIS A 1 86 ? 5.062 -1.856 8.913 1.00 76.06 86 HIS A N 1
ATOM 691 C CA . HIS A 1 86 ? 5.584 -0.525 9.233 1.00 76.06 86 HIS A CA 1
ATOM 692 C C . HIS A 1 86 ? 4.795 0.186 10.337 1.00 76.06 86 HIS A C 1
ATOM 694 O O . HIS A 1 86 ? 5.028 1.366 10.595 1.00 76.06 86 HIS A O 1
ATOM 700 N N . ASP A 1 87 ? 3.880 -0.505 11.013 1.00 73.44 87 ASP A N 1
ATOM 701 C CA . ASP A 1 87 ? 3.342 -0.071 12.294 1.00 73.44 87 ASP A CA 1
ATOM 702 C C . ASP A 1 87 ? 3.722 -1.045 13.415 1.00 73.44 87 ASP A C 1
ATOM 704 O O . ASP A 1 87 ? 4.273 -2.119 13.196 1.00 73.44 87 ASP A O 1
ATOM 708 N N . HIS A 1 88 ? 3.467 -0.639 14.656 1.00 71.38 88 HIS A N 1
ATOM 709 C CA . HIS A 1 88 ? 3.841 -1.420 15.837 1.00 71.38 88 HIS A CA 1
ATOM 710 C C . HIS A 1 88 ? 2.890 -2.597 16.124 1.00 71.38 88 HIS A C 1
ATOM 712 O O . HIS A 1 88 ? 2.990 -3.209 17.187 1.00 71.38 88 HIS A O 1
ATOM 718 N N . ASP A 1 89 ? 1.956 -2.904 15.220 1.00 76.75 89 ASP A N 1
ATOM 719 C CA . ASP A 1 89 ? 0.991 -3.987 15.379 1.00 76.75 89 ASP A CA 1
ATOM 720 C C . ASP A 1 89 ? 1.328 -5.122 14.402 1.00 76.75 89 ASP A C 1
ATOM 722 O O . ASP A 1 89 ? 1.143 -4.968 13.202 1.00 76.75 89 ASP A O 1
ATOM 726 N N . PRO A 1 90 ? 1.807 -6.285 14.866 1.00 74.12 90 PRO A N 1
ATOM 727 C CA . PRO A 1 90 ? 2.163 -7.383 13.972 1.00 74.12 90 PRO A CA 1
ATOM 728 C C . PRO A 1 90 ? 0.944 -8.161 13.457 1.00 74.12 90 PRO A C 1
ATOM 730 O O . PRO A 1 90 ? 1.096 -9.062 12.637 1.00 74.12 90 PRO A O 1
ATOM 733 N N . ARG A 1 91 ? -0.268 -7.880 13.954 1.0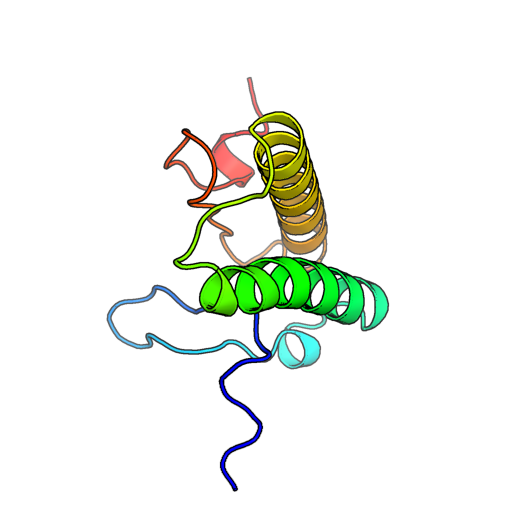0 78.88 91 ARG A N 1
ATOM 734 C CA . ARG A 1 91 ? -1.464 -8.648 13.587 1.00 78.88 91 ARG A CA 1
ATOM 735 C C . ARG A 1 91 ? -1.897 -8.332 12.154 1.00 78.88 91 ARG A C 1
ATOM 737 O O . ARG A 1 91 ? -1.740 -7.190 11.726 1.00 78.88 91 ARG A O 1
ATOM 744 N N . PRO A 1 92 ? -2.555 -9.257 11.448 1.00 80.50 92 PRO A N 1
ATOM 745 C CA . PRO A 1 92 ? -3.199 -8.949 10.175 1.00 80.50 92 PRO A CA 1
ATOM 746 C C . PRO A 1 92 ? -4.241 -7.832 10.296 1.00 80.50 92 PRO A C 1
ATOM 748 O O . PRO A 1 92 ? -4.929 -7.725 11.315 1.00 80.50 92 PRO A O 1
ATOM 751 N N . LEU A 1 93 ? -4.419 -7.018 9.250 1.00 82.44 93 LEU A N 1
ATOM 752 C CA . LEU A 1 93 ? -5.285 -5.829 9.288 1.00 82.44 93 LEU A CA 1
ATOM 753 C C . LEU A 1 93 ? -6.738 -6.143 9.648 1.00 82.44 93 LEU A C 1
ATOM 755 O O . LEU A 1 93 ? -7.395 -5.362 10.341 1.00 82.44 93 LEU A O 1
ATOM 759 N N . ARG A 1 94 ? -7.245 -7.307 9.237 1.00 81.19 94 ARG A N 1
ATOM 760 C CA . ARG A 1 94 ? -8.585 -7.781 9.621 1.00 81.19 94 ARG A CA 1
ATOM 761 C C . ARG A 1 94 ? -8.748 -7.921 11.125 1.00 81.19 94 ARG A C 1
ATOM 763 O O . ARG A 1 94 ? -9.757 -7.479 11.666 1.00 81.19 94 ARG A O 1
ATOM 770 N N . ALA A 1 95 ? -7.740 -8.463 11.800 1.00 78.31 95 ALA A N 1
ATOM 771 C CA . ALA A 1 95 ? -7.743 -8.632 13.248 1.00 78.31 95 ALA A CA 1
ATOM 772 C C . ALA A 1 95 ? -7.613 -7.296 14.007 1.00 78.31 95 ALA A C 1
ATOM 774 O O . ALA A 1 95 ? -7.841 -7.255 15.216 1.00 78.31 95 ALA A O 1
ATOM 775 N N . ARG A 1 96 ? -7.270 -6.196 13.316 1.00 79.31 96 ARG A N 1
ATOM 776 C CA . ARG A 1 96 ? -7.190 -4.841 13.891 1.00 79.31 96 ARG A CA 1
ATOM 777 C C . ARG A 1 96 ? -8.512 -4.072 13.818 1.00 79.31 96 ARG A C 1
ATOM 779 O O . ARG A 1 96 ? -8.725 -3.171 14.623 1.00 79.31 96 ARG A O 1
ATOM 786 N N . ARG A 1 97 ? -9.419 -4.428 12.896 1.00 71.62 97 ARG A N 1
ATOM 787 C CA . ARG A 1 97 ? -10.705 -3.732 12.665 1.00 71.62 97 ARG A CA 1
ATOM 788 C C . ARG A 1 97 ? -11.787 -3.972 13.727 1.00 71.62 97 ARG A C 1
ATOM 790 O O . ARG A 1 97 ? -12.915 -3.527 13.536 1.00 71.62 97 ARG A O 1
ATOM 797 N N . GLY A 1 98 ? -11.475 -4.625 14.844 1.00 58.50 98 GLY A N 1
ATOM 798 C CA . GLY A 1 98 ? -12.461 -4.849 15.895 1.00 58.50 98 GLY A CA 1
ATOM 799 C C . GLY A 1 98 ? -11.859 -5.166 17.255 1.00 58.50 98 GLY A C 1
ATOM 800 O O . GLY A 1 98 ? -11.280 -6.232 17.462 1.00 58.50 98 GLY A O 1
ATOM 801 N N . ARG A 1 99 ? -12.133 -4.276 18.209 1.00 39.25 99 ARG A N 1
ATOM 802 C CA . ARG A 1 99 ? -13.260 -4.539 19.104 1.00 39.25 99 ARG A CA 1
ATOM 803 C C . ARG A 1 99 ? -14.200 -3.342 19.116 1.00 39.25 99 ARG A C 1
ATOM 805 O O . ARG A 1 99 ? -13.670 -2.211 19.090 1.00 39.25 99 ARG A O 1
#

Sequence (99 aa):
MAEYMDDDPVWDSDPDHMGPVVLGELGVTAGLIERLRAWNTHFNGIALTGFEFRSQAEEERWRRDGLRLAYELQNEVPDIEISYAHDHDPRPLRARRGR